Protein AF-A0A015K9T1-F1 (afdb_monomer_lite)

Structure (mmCIF, N/CA/C/O backbone):
data_AF-A0A015K9T1-F1
#
_entry.id   AF-A0A015K9T1-F1
#
loop_
_atom_site.group_PDB
_atom_site.id
_atom_site.type_symbol
_atom_site.label_atom_id
_atom_site.label_alt_id
_atom_site.label_comp_id
_atom_site.label_asym_id
_atom_site.label_entity_id
_atom_site.label_seq_id
_atom_site.pdbx_PDB_ins_code
_atom_site.Cartn_x
_atom_site.Cartn_y
_atom_site.Cartn_z
_atom_site.occupancy
_atom_site.B_iso_or_equiv
_atom_site.auth_seq_id
_atom_site.auth_comp_id
_atom_site.auth_asym_id
_atom_site.auth_atom_id
_atom_site.pdbx_PDB_model_num
ATOM 1 N N . MET A 1 1 ? -5.168 11.414 -2.453 1.00 27.48 1 MET A N 1
ATOM 2 C CA . MET A 1 1 ? -4.472 12.191 -3.496 1.00 27.48 1 MET A CA 1
ATOM 3 C C . MET A 1 1 ? -5.334 12.057 -4.734 1.00 27.48 1 MET A C 1
ATOM 5 O O . MET A 1 1 ? -5.503 10.940 -5.199 1.00 27.48 1 MET A O 1
ATOM 9 N N . PHE A 1 2 ? -6.009 13.129 -5.143 1.00 22.45 2 PHE A N 1
ATOM 10 C CA . PHE A 1 2 ? -6.848 13.122 -6.341 1.00 22.45 2 PHE A CA 1
ATOM 11 C C . PHE A 1 2 ? -5.928 13.359 -7.537 1.00 22.45 2 PHE A C 1
ATOM 13 O O . PHE A 1 2 ? -5.314 14.419 -7.627 1.00 22.45 2 PHE A O 1
ATOM 20 N N . LEU A 1 3 ? -5.771 12.364 -8.408 1.00 30.16 3 LEU A N 1
ATOM 21 C CA . LEU A 1 3 ? -5.138 12.560 -9.708 1.00 30.16 3 LEU A CA 1
ATOM 22 C C . LEU A 1 3 ? -6.231 12.992 -10.685 1.00 30.16 3 LEU A C 1
ATOM 24 O O . LEU A 1 3 ? -6.836 12.161 -11.350 1.00 30.16 3 LEU A O 1
ATOM 28 N N . ASN A 1 4 ? -6.486 14.298 -10.740 1.00 29.06 4 ASN A N 1
ATOM 29 C CA . ASN A 1 4 ? -7.145 14.906 -11.888 1.00 29.06 4 ASN A CA 1
ATOM 30 C C . ASN A 1 4 ? -6.052 15.251 -12.896 1.00 29.06 4 ASN A C 1
ATOM 32 O O . ASN A 1 4 ? -5.416 16.298 -12.813 1.00 29.06 4 ASN A O 1
ATOM 36 N N . ALA A 1 5 ? -5.813 14.336 -13.821 1.00 30.44 5 ALA A N 1
ATOM 37 C CA . ALA A 1 5 ? -5.240 14.658 -15.110 1.00 30.44 5 ALA A CA 1
ATOM 38 C C . ALA A 1 5 ? -6.014 13.809 -16.109 1.00 30.44 5 ALA A C 1
ATOM 40 O O . ALA A 1 5 ? -5.923 12.582 -16.070 1.00 30.44 5 ALA A O 1
ATOM 41 N N . GLU A 1 6 ? -6.807 14.457 -16.958 1.00 35.28 6 GLU A N 1
ATOM 42 C CA . GLU A 1 6 ? -7.360 13.850 -18.166 1.00 35.28 6 GLU A CA 1
ATOM 43 C C . GLU A 1 6 ? -6.192 13.501 -19.103 1.00 35.28 6 GLU A C 1
ATOM 45 O O . GLU A 1 6 ? -5.888 14.202 -20.063 1.00 35.28 6 GLU A O 1
ATOM 50 N N . ALA A 1 7 ? -5.464 12.438 -18.770 1.00 37.03 7 ALA A N 1
ATOM 51 C CA . ALA A 1 7 ? -4.547 11.779 -19.674 1.00 37.03 7 ALA A CA 1
ATOM 52 C C . ALA A 1 7 ? -5.381 10.755 -20.443 1.00 37.03 7 ALA A C 1
ATOM 54 O O . ALA A 1 7 ? -5.834 9.763 -19.872 1.00 37.03 7 ALA A O 1
ATOM 55 N N . GLY A 1 8 ? -5.610 11.009 -21.732 1.00 38.72 8 GLY A N 1
ATOM 56 C CA . GLY A 1 8 ? -6.092 9.973 -22.639 1.00 38.72 8 GLY A CA 1
ATOM 57 C C . GLY A 1 8 ? -5.081 8.827 -22.628 1.00 38.72 8 GLY A C 1
ATOM 58 O O . GLY A 1 8 ? -3.956 8.997 -23.099 1.00 38.72 8 GLY A O 1
ATOM 59 N N . LEU A 1 9 ? -5.464 7.714 -22.004 1.00 40.03 9 LEU A N 1
ATOM 60 C CA . LEU A 1 9 ? -4.675 6.492 -21.856 1.00 40.03 9 LEU A CA 1
ATOM 61 C C . LEU A 1 9 ? -4.761 5.710 -23.163 1.00 40.03 9 LEU A C 1
ATOM 63 O O . LEU A 1 9 ? -5.869 5.378 -23.582 1.00 40.03 9 LEU A O 1
ATOM 67 N N . VAL A 1 10 ? -3.626 5.450 -23.819 1.00 40.53 10 VAL A N 1
ATOM 68 C CA . VAL A 1 10 ? -3.647 4.815 -25.148 1.00 40.53 10 VAL A CA 1
ATOM 69 C C . VAL A 1 10 ? -3.150 3.372 -25.126 1.00 40.53 10 VAL A C 1
ATOM 71 O O . VAL A 1 10 ? -3.708 2.590 -25.875 1.00 40.53 10 VAL A O 1
ATOM 74 N N . ASN A 1 11 ? -2.233 2.953 -24.244 1.00 38.28 11 ASN A N 1
ATOM 75 C CA . ASN A 1 11 ? -1.815 1.543 -24.155 1.00 38.28 11 ASN A CA 1
ATOM 76 C C . ASN A 1 11 ? -1.281 1.174 -22.756 1.00 38.28 11 ASN A C 1
ATOM 78 O O . ASN A 1 11 ? -0.583 1.969 -22.124 1.00 38.28 11 ASN A O 1
ATOM 82 N N . PHE A 1 12 ? -1.586 -0.046 -22.289 1.00 46.44 12 PHE A N 1
ATOM 83 C CA . PHE A 1 12 ? -1.076 -0.625 -21.037 1.00 46.44 12 PHE A CA 1
ATOM 84 C C . PHE A 1 12 ? -0.305 -1.920 -21.318 1.00 46.44 12 PHE A C 1
ATOM 86 O O . PHE A 1 12 ? -0.865 -2.860 -21.878 1.00 46.44 12 PHE A O 1
ATOM 93 N N . GLY A 1 13 ? 0.948 -2.000 -20.865 1.00 53.22 13 GLY A N 1
ATOM 94 C CA . GLY A 1 13 ? 1.723 -3.242 -20.810 1.00 53.22 13 GLY A CA 1
ATOM 95 C C . GLY A 1 13 ? 2.018 -3.620 -19.357 1.00 53.22 13 GLY A C 1
ATOM 96 O O . GLY A 1 13 ? 2.702 -2.881 -18.648 1.00 53.22 13 GLY A O 1
ATOM 97 N N . SER A 1 14 ? 1.494 -4.756 -18.886 1.00 55.25 14 SER A N 1
ATOM 98 C CA . SER A 1 14 ? 1.833 -5.316 -17.565 1.00 55.25 14 SER A CA 1
ATOM 99 C C . SER A 1 14 ? 2.938 -6.352 -17.726 1.00 55.25 14 SER A C 1
ATOM 101 O O . SER A 1 14 ? 2.701 -7.380 -18.353 1.00 55.25 14 SER A O 1
ATOM 103 N N . LEU A 1 15 ? 4.129 -6.111 -17.165 1.00 55.47 15 LEU A N 1
ATOM 104 C CA . LEU A 1 15 ? 5.265 -7.018 -17.383 1.00 55.47 15 LEU A CA 1
ATOM 105 C C . LEU A 1 15 ? 5.411 -8.119 -16.332 1.00 55.47 15 LEU A C 1
ATOM 107 O O . LEU A 1 15 ? 5.878 -9.204 -16.663 1.00 55.47 15 LEU A O 1
ATOM 111 N N . ARG A 1 16 ? 4.979 -7.890 -15.085 1.00 59.44 16 ARG A N 1
ATOM 112 C CA . ARG A 1 16 ? 4.860 -8.937 -14.054 1.00 59.44 16 ARG A CA 1
ATOM 113 C C . ARG A 1 16 ? 3.751 -8.579 -13.079 1.00 59.44 16 ARG A C 1
ATOM 115 O O . ARG A 1 16 ? 3.835 -7.544 -12.430 1.00 59.44 16 ARG A O 1
ATOM 122 N N . LEU A 1 17 ? 2.738 -9.435 -12.980 1.00 56.81 17 LEU A N 1
ATOM 123 C CA . LEU A 1 17 ? 1.562 -9.244 -12.134 1.00 56.81 17 LEU A CA 1
ATOM 124 C C . LEU A 1 17 ? 1.457 -10.399 -11.138 1.00 56.81 17 LEU A C 1
ATOM 126 O O . LEU A 1 17 ? 1.353 -11.554 -11.546 1.00 56.81 17 LEU A O 1
ATOM 130 N N . MET A 1 18 ? 1.422 -10.092 -9.841 1.00 54.44 18 MET A N 1
ATOM 131 C CA . MET A 1 18 ? 1.028 -11.068 -8.823 1.00 54.44 18 MET A CA 1
ATOM 132 C C . MET A 1 18 ? -0.370 -10.778 -8.299 1.00 54.44 18 MET A C 1
ATOM 134 O O . MET A 1 18 ? -0.645 -9.698 -7.774 1.00 54.44 18 MET A O 1
ATOM 138 N N . ASN A 1 19 ? -1.222 -11.796 -8.394 1.00 56.03 19 ASN A N 1
ATOM 139 C CA . ASN A 1 19 ? -2.564 -11.788 -7.841 1.00 56.03 19 ASN A CA 1
ATOM 140 C C . ASN A 1 19 ? -2.539 -12.246 -6.375 1.00 56.03 19 ASN A C 1
ATOM 142 O O . ASN A 1 19 ? -2.168 -13.382 -6.076 1.00 56.03 19 ASN A O 1
ATOM 146 N N . THR A 1 20 ? -2.958 -11.375 -5.456 1.00 55.88 20 THR A N 1
ATOM 147 C CA . THR A 1 20 ? -3.032 -11.691 -4.021 1.00 55.88 20 THR A CA 1
ATOM 148 C C . THR A 1 20 ? -4.376 -12.274 -3.582 1.00 55.88 20 THR A C 1
ATOM 150 O O . THR A 1 20 ? -4.522 -12.568 -2.401 1.00 55.88 20 THR A O 1
ATOM 153 N N . LYS A 1 21 ? -5.332 -12.529 -4.494 1.00 54.44 21 LYS A N 1
ATOM 154 C CA . LYS A 1 21 ? -6.649 -13.126 -4.172 1.00 54.44 21 LYS A CA 1
ATOM 155 C C . LYS A 1 21 ? -6.585 -14.429 -3.364 1.00 54.44 21 LYS A C 1
ATOM 157 O O . LYS A 1 21 ? -7.543 -14.740 -2.669 1.00 54.44 21 LYS A O 1
ATOM 162 N N . ASN A 1 22 ? -5.464 -15.151 -3.415 1.00 47.69 22 ASN A N 1
ATOM 163 C CA . ASN A 1 22 ? -5.264 -16.413 -2.696 1.00 47.69 22 ASN A CA 1
ATOM 164 C C . ASN A 1 22 ? -4.477 -16.278 -1.379 1.00 47.69 22 ASN A C 1
ATOM 166 O O . ASN A 1 22 ? -4.157 -17.290 -0.762 1.00 47.69 22 ASN A O 1
ATOM 170 N N . LYS A 1 23 ? -4.144 -15.057 -0.936 1.00 56.72 23 LYS A N 1
ATOM 171 C CA . LYS A 1 23 ? -3.568 -14.808 0.392 1.00 56.72 23 LYS A CA 1
ATOM 172 C C . LYS A 1 23 ? -4.549 -13.969 1.200 1.00 56.72 23 LYS A C 1
ATOM 174 O O . LYS A 1 23 ? -4.863 -12.844 0.815 1.00 56.72 23 LYS A O 1
ATOM 179 N N . SER A 1 24 ? -5.017 -14.502 2.326 1.00 64.38 24 SER A N 1
ATOM 180 C CA . SER A 1 24 ? -5.662 -13.693 3.357 1.00 64.38 24 SER A CA 1
ATOM 181 C C . SER A 1 24 ? -4.672 -12.610 3.789 1.00 64.38 24 SER A C 1
ATOM 183 O O . SER A 1 24 ? -3.606 -12.902 4.327 1.00 64.38 24 SER A O 1
ATOM 185 N N . LEU A 1 25 ? -4.976 -11.350 3.476 1.00 74.44 25 LEU A N 1
ATOM 186 C CA . LEU A 1 25 ? -4.206 -10.226 3.994 1.00 74.44 25 LEU A CA 1
ATOM 187 C C . LEU A 1 25 ? -4.591 -10.048 5.456 1.00 74.44 25 LEU A C 1
ATOM 189 O O . LEU A 1 25 ? -5.724 -9.681 5.762 1.00 74.44 25 LEU A O 1
ATOM 193 N N . GLU A 1 26 ? -3.648 -10.318 6.347 1.00 81.75 26 GLU A N 1
ATOM 194 C CA . GLU A 1 26 ? -3.846 -10.136 7.778 1.00 81.75 26 GLU A CA 1
ATOM 195 C C . GLU A 1 26 ? -3.286 -8.777 8.213 1.00 81.75 26 GLU A C 1
ATOM 197 O O . GLU A 1 26 ? -2.152 -8.427 7.862 1.00 81.75 26 GLU A O 1
ATOM 202 N N . PRO A 1 27 ? -4.067 -7.966 8.946 1.00 86.31 27 PRO A N 1
ATOM 203 C CA . PRO A 1 27 ? -3.564 -6.721 9.499 1.00 86.31 27 PRO A CA 1
ATOM 204 C C . PRO A 1 27 ? -2.504 -6.992 10.570 1.00 86.31 27 PRO A C 1
ATOM 206 O O . PRO A 1 27 ? -2.603 -7.939 11.346 1.00 86.31 27 PRO A O 1
ATOM 209 N N . THR A 1 28 ? -1.505 -6.116 10.665 1.00 90.12 28 THR A N 1
ATOM 210 C CA . THR A 1 28 ? -0.501 -6.208 11.731 1.00 90.12 28 THR A CA 1
ATOM 211 C C . THR A 1 28 ? -1.100 -5.831 13.087 1.00 90.12 28 THR A C 1
ATOM 213 O O . THR A 1 28 ? -1.995 -4.986 13.173 1.00 90.12 28 THR A O 1
ATOM 216 N N . ASN A 1 29 ? -0.546 -6.384 14.171 1.00 90.88 29 ASN A N 1
ATOM 217 C CA . ASN A 1 29 ? -0.942 -6.020 15.537 1.00 90.88 29 ASN A CA 1
ATOM 218 C C . ASN A 1 29 ? -0.813 -4.510 15.797 1.00 90.88 29 ASN A C 1
ATOM 220 O O . ASN A 1 29 ? -1.687 -3.923 16.428 1.00 90.88 29 ASN A O 1
ATOM 224 N N . GLU A 1 30 ? 0.225 -3.857 15.255 1.00 94.56 30 GLU A N 1
ATOM 225 C CA . GLU A 1 30 ? 0.380 -2.397 15.348 1.00 94.56 30 GLU A CA 1
ATOM 226 C C . GLU A 1 30 ? -0.836 -1.671 14.757 1.00 94.56 30 GLU A C 1
ATOM 228 O O . GLU A 1 30 ? -1.401 -0.781 15.395 1.00 94.56 30 GLU A O 1
ATOM 233 N N . PHE A 1 31 ? -1.266 -2.061 13.553 1.00 92.88 31 PHE A N 1
ATOM 234 C CA . PHE A 1 31 ? -2.420 -1.446 12.906 1.00 92.88 31 PHE A CA 1
ATOM 235 C C . PHE A 1 31 ? -3.702 -1.665 13.718 1.00 92.88 31 PHE A C 1
ATOM 237 O O . PHE A 1 31 ? -4.441 -0.708 13.956 1.00 92.88 31 PHE A O 1
ATOM 244 N N . ILE A 1 32 ? -3.939 -2.895 14.186 1.00 93.06 32 ILE A N 1
ATOM 245 C CA . ILE A 1 32 ? -5.110 -3.246 15.004 1.00 93.06 32 ILE A CA 1
ATOM 246 C C . ILE A 1 32 ? -5.175 -2.368 16.261 1.00 93.06 32 ILE A C 1
ATOM 248 O O . ILE A 1 32 ? -6.212 -1.762 16.537 1.00 93.06 32 ILE A O 1
ATOM 252 N N . GLU A 1 33 ? -4.071 -2.251 17.000 1.00 94.44 33 GLU A N 1
ATOM 253 C CA . GLU A 1 33 ? -4.016 -1.484 18.248 1.00 94.44 33 GLU A CA 1
ATOM 254 C C . GLU A 1 33 ? -4.232 0.015 18.029 1.00 94.44 33 GLU A C 1
ATOM 256 O O . GLU A 1 33 ? -4.951 0.671 18.788 1.00 94.44 33 GLU A O 1
ATOM 261 N N . VAL A 1 34 ? -3.666 0.576 16.958 1.00 94.75 34 VAL A N 1
ATOM 262 C CA . VAL A 1 34 ? -3.886 1.986 16.614 1.00 94.75 34 VAL A CA 1
ATOM 263 C C . VAL A 1 34 ? -5.357 2.239 16.252 1.00 94.75 34 VAL A C 1
ATOM 265 O O . VAL A 1 34 ? -5.914 3.268 16.650 1.00 94.75 34 VAL A O 1
ATOM 268 N N . VAL A 1 35 ? -6.017 1.307 15.555 1.00 92.94 35 VAL A N 1
ATOM 269 C CA . VAL A 1 35 ? -7.451 1.417 15.244 1.00 92.94 35 VAL A CA 1
ATOM 270 C C . VAL A 1 35 ? -8.317 1.305 16.500 1.00 92.94 35 VAL A C 1
ATOM 272 O O . VAL A 1 35 ? -9.212 2.136 16.672 1.00 92.94 35 VAL A O 1
ATOM 275 N N . LYS A 1 36 ? -8.044 0.347 17.396 1.00 94.31 36 LYS A N 1
ATOM 276 C CA . LYS A 1 36 ? -8.761 0.206 18.678 1.00 94.31 36 LYS A CA 1
ATOM 277 C C . LYS A 1 36 ? -8.719 1.501 19.484 1.00 94.31 36 LYS A C 1
ATOM 279 O O . LYS A 1 36 ? -9.768 2.067 19.785 1.00 94.31 36 LYS A O 1
ATOM 284 N N . LYS A 1 37 ? -7.518 2.051 19.698 1.00 94.94 37 LYS A N 1
ATOM 285 C CA . LYS A 1 37 ? -7.320 3.319 20.422 1.00 94.94 37 LYS A CA 1
ATOM 286 C C . LYS A 1 37 ? -8.082 4.488 19.790 1.00 94.94 37 LYS A C 1
ATOM 288 O O . LYS A 1 37 ? -8.578 5.363 20.498 1.00 94.94 37 LYS A O 1
ATOM 293 N N . ALA A 1 38 ? -8.174 4.531 18.459 1.00 93.12 38 ALA A N 1
ATOM 294 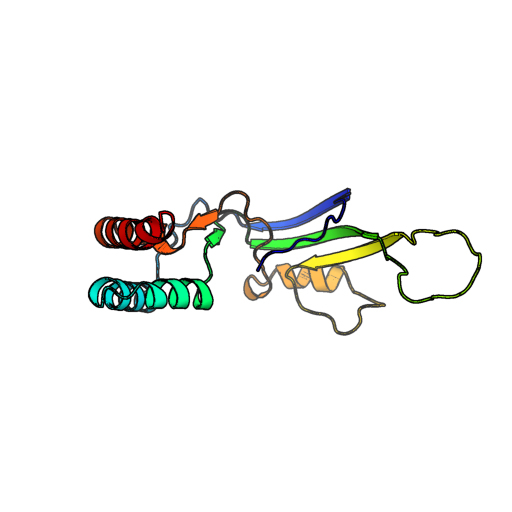C CA . ALA A 1 38 ? -8.936 5.563 17.756 1.00 93.12 38 ALA A CA 1
ATOM 295 C C . ALA A 1 38 ? -10.457 5.398 17.923 1.00 93.12 38 ALA A C 1
ATOM 297 O O . ALA A 1 38 ? -11.173 6.389 18.066 1.00 93.12 38 ALA A O 1
ATOM 298 N N . ILE A 1 39 ? -10.957 4.159 17.917 1.00 90.81 39 ILE A N 1
ATOM 299 C CA . ILE A 1 39 ? -12.375 3.843 18.134 1.00 90.81 39 ILE A CA 1
ATOM 300 C C . ILE A 1 39 ? -12.803 4.183 19.564 1.00 90.81 39 ILE A C 1
ATOM 302 O O . ILE A 1 39 ? -13.856 4.804 19.743 1.00 90.81 39 ILE A O 1
ATOM 306 N N . GLU A 1 40 ? -11.995 3.779 20.547 1.00 92.25 40 GLU A N 1
ATOM 307 C CA . GLU A 1 40 ? -12.222 3.983 21.982 1.00 92.25 40 GLU A CA 1
ATOM 308 C C . GLU A 1 40 ? -12.227 5.459 22.353 1.00 92.25 40 GLU A C 1
ATOM 310 O O . GLU A 1 40 ? -13.074 5.899 23.124 1.00 92.25 40 GLU A O 1
ATOM 315 N N . SER A 1 41 ? -11.339 6.257 21.755 1.00 91.25 41 SER A N 1
ATOM 316 C CA . SER A 1 41 ? -11.291 7.685 22.062 1.00 91.25 41 SER A CA 1
ATOM 317 C C . SER A 1 41 ? -12.430 8.495 21.445 1.00 91.25 41 SER A C 1
ATOM 319 O O . SER A 1 41 ? -12.441 9.709 21.615 1.00 91.25 41 SER A O 1
ATOM 321 N N . GLN A 1 42 ? -13.314 7.864 20.661 1.00 84.81 42 GLN A N 1
ATOM 322 C CA . GLN A 1 42 ? -14.453 8.493 19.976 1.00 84.81 42 GLN A CA 1
ATOM 323 C C . GLN A 1 42 ? -14.084 9.698 19.082 1.00 84.81 42 GLN A C 1
ATOM 325 O O . GLN A 1 42 ? -14.952 10.458 18.653 1.00 84.81 42 GLN A O 1
ATOM 330 N N . ASP A 1 43 ? -12.802 9.837 18.739 1.00 86.06 43 ASP A N 1
ATOM 331 C CA . ASP A 1 43 ? -12.258 10.959 17.979 1.00 86.0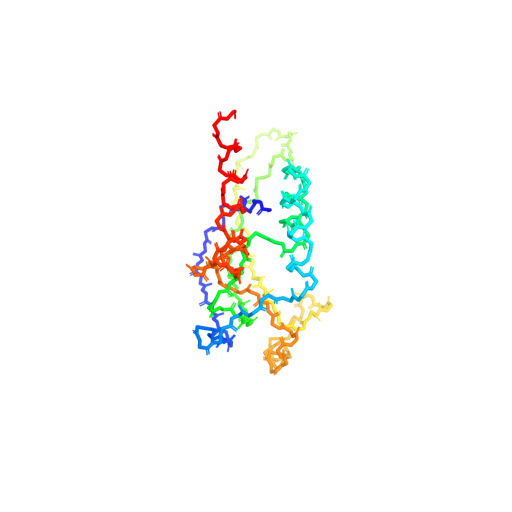6 43 ASP A CA 1
ATOM 332 C C . ASP A 1 43 ? -12.082 10.544 16.517 1.00 86.06 43 ASP A C 1
ATOM 334 O O . ASP A 1 43 ? -11.209 9.748 16.154 1.00 86.06 43 ASP A O 1
ATOM 338 N N . ARG A 1 44 ? -12.928 11.105 15.653 1.00 81.50 44 ARG A N 1
ATOM 339 C CA . ARG A 1 44 ? -12.956 10.784 14.222 1.00 81.50 44 ARG A CA 1
ATOM 340 C C . ARG A 1 44 ? -11.688 11.239 13.501 1.00 81.50 44 ARG A C 1
ATOM 342 O O . ARG A 1 44 ? -11.287 10.597 12.527 1.00 81.50 44 ARG A O 1
ATOM 349 N N . GLU A 1 45 ? -11.018 12.285 13.985 1.00 88.69 45 GLU A N 1
ATOM 350 C CA . GLU A 1 45 ? -9.777 12.764 13.377 1.00 88.69 45 GLU A CA 1
ATOM 351 C C . GLU A 1 45 ? -8.649 11.742 13.524 1.00 88.69 45 GLU A C 1
ATOM 353 O O . GLU A 1 45 ? -7.777 11.661 12.656 1.00 88.69 45 GLU A O 1
ATOM 358 N N . LYS A 1 46 ? -8.685 10.878 14.546 1.00 91.62 46 LYS A N 1
ATOM 359 C CA . LYS A 1 46 ? -7.717 9.779 14.665 1.00 91.62 46 LYS A CA 1
ATOM 360 C C . LYS A 1 46 ? -7.888 8.739 13.564 1.00 91.62 46 LYS A C 1
ATOM 362 O O . LYS A 1 46 ? -6.890 8.328 12.979 1.00 91.62 46 LYS A O 1
ATOM 367 N N . LEU A 1 47 ? -9.121 8.379 13.197 1.00 88.44 47 LEU A N 1
ATOM 368 C CA . LEU A 1 47 ? -9.368 7.491 12.051 1.00 88.44 47 LEU A CA 1
ATOM 369 C C . LEU A 1 47 ? -8.899 8.129 10.735 1.00 88.44 47 LEU A C 1
ATOM 371 O O . LEU A 1 47 ? -8.316 7.449 9.889 1.00 88.44 47 LEU A O 1
ATOM 375 N N . ARG A 1 48 ? -9.073 9.447 10.578 1.00 87.56 48 ARG A N 1
ATOM 376 C CA . ARG A 1 48 ? -8.577 10.180 9.403 1.00 87.56 48 ARG A CA 1
ATOM 377 C C . ARG A 1 48 ? -7.048 10.221 9.350 1.00 87.56 48 ARG A C 1
ATOM 379 O O . ARG A 1 48 ? -6.470 10.025 8.281 1.00 87.56 48 ARG A O 1
ATOM 386 N N . LYS A 1 49 ? -6.382 10.391 10.498 1.00 92.25 49 LYS A N 1
ATOM 387 C CA . LYS A 1 49 ? -4.918 10.280 10.631 1.00 92.25 49 LYS A CA 1
ATOM 388 C C . LYS A 1 49 ? -4.417 8.874 10.291 1.00 92.25 49 LYS A C 1
ATOM 390 O O . LYS A 1 49 ? -3.396 8.760 9.618 1.00 92.25 49 LYS A O 1
ATOM 395 N N . ILE A 1 50 ? -5.147 7.824 10.677 1.00 89.06 50 ILE A N 1
ATOM 396 C CA . ILE A 1 50 ? -4.833 6.436 10.297 1.00 89.06 50 ILE A CA 1
ATOM 397 C C . ILE A 1 50 ? -4.896 6.274 8.778 1.00 89.06 50 ILE A C 1
ATOM 399 O O . ILE A 1 50 ? -3.916 5.838 8.186 1.00 89.06 50 ILE A O 1
ATOM 403 N N . ILE A 1 51 ? -5.984 6.705 8.131 1.00 86.62 51 ILE A N 1
ATOM 404 C CA . ILE A 1 51 ? -6.101 6.658 6.662 1.00 86.62 51 ILE A CA 1
ATOM 405 C C . ILE A 1 51 ? -4.974 7.457 5.991 1.00 86.62 51 ILE A C 1
ATOM 407 O O . ILE A 1 51 ? -4.410 7.017 4.994 1.00 86.62 51 ILE A O 1
ATOM 411 N N . LYS A 1 52 ? -4.602 8.619 6.540 1.00 86.69 52 LYS A N 1
ATOM 412 C CA . LYS A 1 52 ? -3.497 9.429 6.006 1.00 86.69 52 LYS A CA 1
ATOM 413 C C . LYS A 1 52 ? -2.141 8.721 6.123 1.00 86.69 52 LYS A C 1
ATOM 415 O O . LYS A 1 52 ? -1.308 8.895 5.241 1.00 86.69 52 LYS A O 1
ATOM 420 N N . ARG A 1 53 ? -1.920 7.948 7.192 1.00 88.69 53 ARG A N 1
ATOM 421 C CA . ARG A 1 53 ? -0.666 7.221 7.448 1.00 88.69 53 ARG A CA 1
ATOM 422 C C . ARG A 1 53 ? -0.570 5.908 6.668 1.00 88.69 53 ARG A C 1
ATOM 424 O O . ARG A 1 53 ? 0.471 5.641 6.084 1.00 88.69 53 ARG A O 1
ATOM 431 N N . TYR A 1 54 ? -1.626 5.098 6.679 1.00 85.81 54 TYR A N 1
ATOM 432 C CA . TYR A 1 54 ? -1.628 3.740 6.116 1.00 85.81 54 TYR A CA 1
ATOM 433 C C . TYR A 1 54 ? -2.210 3.665 4.697 1.00 85.81 54 TYR A C 1
ATOM 435 O O . TYR A 1 54 ? -2.067 2.646 4.029 1.00 85.81 54 TYR A O 1
ATOM 443 N N . GLY A 1 55 ? -2.856 4.731 4.224 1.00 85.69 55 GLY A N 1
ATOM 444 C CA . GLY A 1 55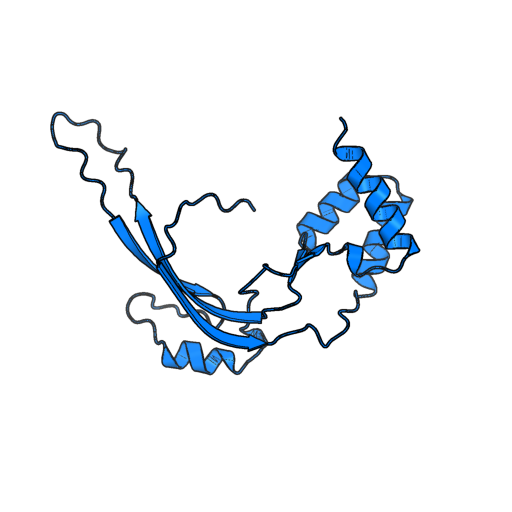 ? -3.651 4.718 3.000 1.00 85.69 55 GLY A CA 1
ATOM 445 C C . GLY A 1 55 ? -5.114 4.353 3.264 1.00 85.69 55 GLY A C 1
ATOM 446 O O . GLY A 1 55 ? -5.493 3.912 4.347 1.00 85.69 55 GLY A O 1
ATOM 447 N N . GLN A 1 56 ? -5.969 4.583 2.267 1.00 84.38 56 GLN A N 1
ATOM 448 C CA . GLN A 1 56 ? -7.409 4.308 2.369 1.00 84.38 56 GLN A CA 1
ATOM 449 C C . GLN A 1 56 ? -7.774 2.889 1.921 1.00 84.38 56 GLN A C 1
ATOM 451 O O . GLN A 1 56 ? -8.686 2.268 2.472 1.00 84.38 56 GLN A O 1
ATOM 456 N N . PHE A 1 57 ? -7.058 2.381 0.924 1.00 83.06 57 PHE A N 1
ATOM 457 C CA . PHE A 1 57 ? -7.385 1.148 0.233 1.00 83.06 57 PHE A CA 1
ATOM 458 C C . PHE A 1 57 ? -6.166 0.245 0.146 1.00 83.06 57 PHE A C 1
ATOM 460 O O . PHE A 1 57 ? -5.046 0.727 -0.027 1.00 83.06 57 PHE A O 1
ATOM 467 N N . VAL A 1 58 ? -6.414 -1.059 0.229 1.00 77.56 58 VAL A N 1
ATOM 468 C CA . VAL A 1 58 ? -5.417 -2.088 -0.044 1.00 77.56 58 VAL A CA 1
ATOM 469 C C . VAL A 1 58 ? -5.776 -2.759 -1.366 1.00 77.56 58 VAL A C 1
ATOM 471 O O . VAL A 1 58 ? -6.891 -3.277 -1.490 1.00 77.56 58 VAL A O 1
ATOM 474 N N . PRO A 1 59 ? -4.881 -2.732 -2.365 1.00 73.06 59 PRO A N 1
ATOM 475 C CA . PRO A 1 59 ? -5.079 -3.472 -3.604 1.00 73.06 59 PRO A CA 1
ATOM 476 C C . PRO A 1 59 ? -5.030 -4.975 -3.317 1.00 73.06 59 PRO A C 1
ATOM 478 O O . PRO A 1 59 ? -4.125 -5.447 -2.630 1.00 73.06 59 PRO A O 1
ATOM 481 N N . THR A 1 60 ? -5.989 -5.736 -3.842 1.00 68.56 60 THR A N 1
ATOM 482 C CA . THR A 1 60 ? -6.056 -7.196 -3.634 1.00 68.56 60 THR A CA 1
ATOM 483 C C . THR A 1 60 ? -5.620 -8.000 -4.855 1.00 68.56 60 THR A C 1
ATOM 485 O O . THR A 1 60 ? -5.578 -9.233 -4.796 1.00 68.56 60 THR A O 1
ATOM 488 N N . LYS A 1 61 ? -5.268 -7.325 -5.954 1.00 67.25 61 LYS A N 1
ATOM 489 C CA . LYS A 1 61 ? -5.074 -7.969 -7.256 1.00 67.25 61 LYS A CA 1
ATOM 490 C C . LYS A 1 61 ? -3.739 -7.742 -7.946 1.00 67.25 61 LYS A C 1
ATOM 492 O O . LYS A 1 61 ? -3.371 -8.598 -8.742 1.00 67.25 61 LYS A O 1
ATOM 497 N N . ALA A 1 62 ? -3.048 -6.627 -7.711 1.00 70.94 62 ALA A N 1
ATOM 498 C CA . ALA A 1 62 ? -1.996 -6.236 -8.642 1.00 70.94 62 ALA A CA 1
ATOM 499 C C . ALA A 1 62 ? -0.822 -5.498 -8.005 1.00 70.94 62 ALA A C 1
ATOM 501 O O . ALA A 1 62 ? -0.816 -4.270 -7.876 1.00 70.94 62 ALA A O 1
ATOM 502 N N . LEU A 1 63 ? 0.208 -6.272 -7.670 1.00 80.50 63 LEU A N 1
ATOM 503 C CA . LEU A 1 63 ? 1.549 -5.763 -7.405 1.00 80.50 63 LEU A CA 1
ATOM 504 C C . LEU A 1 63 ? 2.468 -6.155 -8.561 1.00 80.50 63 LEU A C 1
ATOM 506 O O . LEU A 1 63 ? 2.394 -7.287 -9.045 1.00 80.50 63 LEU A O 1
ATOM 510 N N . GLY A 1 64 ? 3.321 -5.230 -8.994 1.00 84.81 64 GLY A N 1
ATOM 511 C CA . GLY A 1 64 ? 4.195 -5.476 -10.128 1.00 84.81 64 GLY A CA 1
ATOM 512 C C . GLY A 1 64 ? 4.923 -4.252 -10.657 1.00 84.81 64 GLY A C 1
ATOM 513 O O . GLY A 1 64 ? 5.140 -3.272 -9.935 1.00 84.81 64 GLY A O 1
ATOM 514 N N . GLY A 1 65 ? 5.284 -4.348 -11.935 1.00 84.38 65 GLY A N 1
ATOM 515 C CA . GLY A 1 65 ? 5.766 -3.243 -12.753 1.00 84.38 65 GLY A CA 1
ATOM 516 C C . GLY A 1 65 ? 4.815 -2.972 -13.915 1.00 84.38 65 GLY A C 1
ATOM 517 O O . GLY A 1 65 ? 4.301 -3.914 -14.524 1.00 84.38 65 GLY A O 1
ATOM 518 N N . MET A 1 66 ? 4.580 -1.696 -14.212 1.00 85.38 66 MET A N 1
ATOM 519 C CA . MET A 1 66 ? 3.693 -1.262 -15.291 1.00 85.38 66 MET A CA 1
ATOM 520 C C . MET A 1 66 ? 4.311 -0.111 -16.071 1.00 85.38 66 MET A C 1
ATOM 522 O O . MET A 1 66 ? 4.856 0.821 -15.478 1.00 85.38 66 MET A O 1
ATOM 526 N N . VAL A 1 67 ? 4.153 -0.168 -17.390 1.00 83.75 67 VAL A N 1
ATOM 527 C CA . VAL A 1 67 ? 4.459 0.933 -18.301 1.00 83.75 67 VAL A CA 1
ATOM 528 C C . VAL A 1 67 ? 3.142 1.469 -18.839 1.00 83.75 67 VAL A C 1
ATOM 530 O O . VAL A 1 67 ? 2.273 0.696 -19.252 1.00 83.75 67 VAL A O 1
ATOM 533 N N . TYR A 1 68 ? 2.974 2.785 -18.794 1.00 80.81 68 TYR A N 1
ATOM 534 C CA . TYR A 1 68 ? 1.845 3.451 -19.430 1.00 80.81 68 TYR A CA 1
ATOM 535 C C . TYR A 1 68 ? 2.314 4.628 -20.258 1.00 80.81 68 TYR A C 1
ATOM 537 O O . TYR A 1 68 ? 3.176 5.412 -19.853 1.00 80.81 68 TYR A O 1
ATOM 545 N N . GLU A 1 69 ? 1.677 4.750 -21.409 1.00 79.81 69 GLU A N 1
ATOM 546 C CA . GLU A 1 69 ? 1.889 5.824 -22.358 1.00 79.81 69 GLU A CA 1
ATOM 547 C C . GLU A 1 69 ? 0.671 6.739 -22.339 1.00 79.81 69 GLU A C 1
ATOM 549 O O . GLU A 1 69 ? -0.483 6.292 -22.356 1.00 79.81 69 GLU A O 1
ATOM 554 N N . GLY A 1 70 ? 0.926 8.038 -22.264 1.00 78.06 70 GLY A N 1
ATOM 555 C CA . GLY A 1 70 ? -0.117 9.042 -22.186 1.00 78.06 70 GLY A CA 1
ATOM 556 C C . GLY A 1 70 ? 0.216 10.275 -23.001 1.00 78.06 70 GLY A C 1
ATOM 557 O O . GLY A 1 70 ? 1.368 10.558 -23.328 1.00 78.06 70 GLY A O 1
ATOM 558 N N . ASN A 1 71 ? -0.829 11.038 -23.292 1.00 77.38 71 ASN A N 1
ATOM 559 C CA . ASN A 1 71 ? -0.715 12.358 -23.888 1.00 77.38 71 ASN A CA 1
ATOM 560 C C . ASN A 1 71 ? -1.074 13.406 -22.836 1.00 77.38 71 ASN A C 1
ATOM 562 O O . ASN A 1 71 ? -2.113 13.291 -22.184 1.00 77.38 71 ASN A O 1
ATOM 566 N N . SER A 1 72 ? -0.242 14.434 -22.679 1.00 69.62 72 SER A N 1
ATOM 567 C CA . SER A 1 72 ? -0.596 15.635 -21.924 1.00 69.62 72 SER A CA 1
ATOM 568 C C . SER A 1 72 ? -0.771 16.822 -22.868 1.00 69.62 72 SER A C 1
ATOM 570 O O . SER A 1 72 ? 0.034 17.053 -23.774 1.00 69.62 72 SER A O 1
ATOM 572 N N . ASN A 1 73 ? -1.851 17.575 -22.662 1.00 66.50 73 ASN A N 1
ATOM 573 C CA . ASN A 1 73 ? -2.051 18.858 -23.325 1.00 66.50 73 ASN A CA 1
ATOM 574 C C . ASN A 1 73 ? -1.280 19.919 -22.537 1.00 66.50 73 ASN A C 1
ATOM 576 O O . ASN A 1 73 ? -1.493 20.074 -21.334 1.00 66.50 73 ASN A O 1
ATOM 580 N N . ILE A 1 74 ? -0.378 20.638 -23.202 1.00 61.59 74 ILE A N 1
ATOM 581 C CA . ILE A 1 74 ? 0.260 21.812 -22.609 1.00 61.59 74 ILE A CA 1
ATOM 582 C C . ILE A 1 74 ? -0.608 23.020 -22.953 1.00 61.59 74 ILE A C 1
ATOM 584 O O . ILE A 1 74 ? -0.588 23.502 -24.088 1.00 61.59 74 ILE A O 1
ATOM 588 N N . ASP A 1 75 ? -1.355 23.525 -21.972 1.00 54.19 75 ASP A N 1
ATOM 589 C CA . ASP A 1 75 ? -1.948 24.855 -22.070 1.00 54.19 75 ASP A CA 1
ATOM 590 C C . ASP A 1 75 ? -0.828 25.892 -21.939 1.00 54.19 75 ASP A C 1
ATOM 592 O O . ASP A 1 75 ? -0.364 26.222 -20.848 1.00 54.19 75 ASP A O 1
ATOM 596 N N . ASN A 1 76 ? -0.372 26.425 -23.073 1.00 52.81 76 ASN A N 1
ATOM 597 C CA . ASN A 1 76 ? 0.525 27.578 -23.111 1.00 52.81 76 ASN A CA 1
ATOM 598 C C . ASN A 1 76 ? -0.243 28.852 -22.703 1.00 52.81 76 ASN A C 1
ATOM 600 O O . ASN A 1 76 ? -0.478 29.738 -23.522 1.00 52.81 76 ASN A O 1
ATOM 604 N N . SER A 1 77 ? -0.652 28.974 -21.435 1.00 50.00 77 SER A N 1
ATOM 605 C CA . SER A 1 77 ? -1.247 30.214 -20.910 1.00 50.00 77 SER A CA 1
ATOM 606 C C . SER A 1 77 ? -0.198 31.267 -20.521 1.00 50.00 77 SER A C 1
ATOM 608 O O . SER A 1 77 ? -0.552 32.369 -20.103 1.00 50.00 77 SER A O 1
ATOM 610 N N . ILE A 1 78 ? 1.097 30.976 -20.687 1.00 51.06 78 ILE A N 1
ATOM 611 C CA . ILE A 1 78 ? 2.194 31.914 -20.422 1.00 51.06 78 ILE A CA 1
ATOM 612 C C . ILE A 1 78 ? 2.706 32.472 -21.750 1.00 51.06 78 ILE A C 1
ATOM 614 O O . ILE A 1 78 ? 3.735 32.045 -22.260 1.00 51.06 78 ILE A O 1
ATOM 618 N N . ARG A 1 79 ? 1.950 33.410 -22.326 1.00 43.66 79 ARG A N 1
ATOM 619 C CA . ARG A 1 79 ? 2.426 34.512 -23.184 1.00 43.66 79 ARG A CA 1
ATOM 620 C C . ARG A 1 79 ? 1.210 35.374 -23.525 1.00 43.66 79 ARG A C 1
ATOM 622 O O . ARG A 1 79 ? 0.500 35.123 -24.492 1.00 43.66 79 ARG A O 1
ATOM 629 N N . LYS A 1 80 ? 0.976 36.425 -22.732 1.00 49.03 80 LYS A N 1
ATOM 630 C CA . LYS A 1 80 ? 0.291 37.619 -23.246 1.00 49.03 80 LYS A CA 1
ATOM 631 C C . LYS A 1 80 ? 1.225 38.232 -24.291 1.00 49.03 80 LYS A C 1
ATOM 633 O O . LYS A 1 80 ? 2.058 39.061 -23.955 1.00 49.03 80 LYS A O 1
ATOM 638 N N . SER A 1 81 ? 1.142 37.777 -25.533 1.00 48.03 81 SER A N 1
ATOM 639 C CA . SER A 1 81 ? 1.605 38.572 -26.662 1.00 48.03 81 SER A CA 1
ATOM 640 C C . SER A 1 81 ? 0.751 38.275 -27.883 1.00 48.03 81 SER A C 1
ATOM 642 O O . SER A 1 81 ? 0.395 37.135 -28.171 1.00 48.03 81 SER A O 1
ATOM 644 N N . THR A 1 82 ? 0.373 39.373 -28.507 1.00 48.50 82 THR A N 1
ATOM 645 C CA . THR A 1 82 ? -0.576 39.609 -29.583 1.00 48.50 82 THR A CA 1
ATOM 646 C C . THR A 1 82 ? -0.424 38.626 -30.754 1.00 48.50 82 THR A C 1
ATOM 648 O O . THR A 1 82 ? 0.673 38.417 -31.262 1.00 48.50 82 THR A O 1
ATOM 651 N N . THR A 1 83 ? -1.556 38.064 -31.200 1.00 50.59 83 THR A N 1
ATOM 652 C CA . THR A 1 83 ? -1.755 37.375 -32.498 1.00 50.59 83 THR A CA 1
ATOM 653 C C . THR A 1 83 ? -0.769 36.257 -32.864 1.00 50.59 83 THR A C 1
ATOM 655 O O . THR A 1 83 ? 0.031 36.430 -33.771 1.00 50.59 83 THR A O 1
ATOM 658 N N . VAL A 1 84 ? -0.906 35.064 -32.266 1.00 43.31 84 VAL A N 1
ATOM 659 C CA . VAL A 1 84 ? -0.555 33.783 -32.921 1.00 43.31 84 VAL A CA 1
ATOM 660 C C . VAL A 1 84 ? -1.481 32.678 -32.395 1.00 43.31 84 VAL A C 1
ATOM 662 O O . VAL A 1 84 ? -1.755 32.601 -31.198 1.00 43.31 84 VAL A O 1
ATOM 665 N N . SER A 1 85 ? -2.000 31.853 -33.303 1.00 46.62 85 SER A N 1
ATOM 666 C CA . SER A 1 85 ? -2.920 30.735 -33.078 1.00 46.62 85 SER A CA 1
ATOM 667 C C . SER A 1 85 ? -2.557 29.868 -31.864 1.00 46.62 85 SER A C 1
ATOM 669 O O . SER A 1 85 ? -1.409 29.456 -31.706 1.00 46.62 85 SER A O 1
ATOM 671 N N . LYS A 1 86 ? -3.554 29.539 -31.028 1.00 48.97 86 LYS A N 1
ATOM 672 C CA . LYS A 1 86 ? -3.432 28.559 -29.936 1.00 48.97 86 LYS A CA 1
ATOM 673 C C . LYS A 1 86 ? -3.167 27.167 -30.521 1.00 48.97 86 LYS A C 1
ATOM 675 O O . LYS A 1 86 ? -4.100 26.405 -30.753 1.00 48.97 86 LYS A O 1
ATOM 680 N N . VAL A 1 87 ? -1.910 26.829 -30.786 1.00 53.56 87 VAL A N 1
ATOM 681 C CA . VAL A 1 87 ? -1.526 25.451 -31.109 1.00 53.56 87 VAL A CA 1
ATOM 682 C C . VAL A 1 87 ? -1.336 24.720 -29.785 1.00 53.56 87 VAL A C 1
ATOM 684 O O . VAL A 1 87 ? -0.351 24.939 -29.083 1.00 53.56 87 VAL A O 1
ATOM 687 N N . ALA A 1 88 ? -2.310 23.888 -29.415 1.00 57.25 88 ALA A N 1
ATOM 688 C CA . ALA A 1 88 ? -2.169 22.976 -28.287 1.00 57.25 88 ALA A CA 1
ATOM 689 C C . ALA A 1 88 ? -1.059 21.968 -28.618 1.00 57.25 88 ALA A C 1
ATOM 691 O O . ALA A 1 88 ? -1.225 21.108 -29.486 1.00 57.25 88 ALA A O 1
ATOM 692 N N . ALA A 1 89 ? 0.092 22.091 -27.959 1.00 60.00 89 ALA A N 1
ATOM 693 C CA . ALA A 1 89 ? 1.156 21.109 -28.083 1.00 60.00 89 ALA A CA 1
ATOM 694 C C . ALA A 1 89 ? 0.757 19.857 -27.288 1.00 60.00 89 ALA A C 1
ATOM 696 O O . ALA A 1 89 ? 0.544 19.922 -26.074 1.00 60.00 89 ALA A O 1
ATOM 697 N N . ARG A 1 90 ? 0.643 18.717 -27.978 1.00 62.78 90 ARG A N 1
ATOM 698 C CA . ARG A 1 90 ? 0.463 17.403 -27.351 1.00 62.78 90 ARG A CA 1
ATOM 699 C C . ARG A 1 90 ? 1.836 16.829 -27.043 1.00 62.78 90 ARG A C 1
ATOM 701 O O . ARG A 1 90 ? 2.619 16.601 -27.962 1.00 62.78 90 ARG A O 1
ATOM 708 N N . ARG A 1 91 ? 2.132 16.594 -25.766 1.00 71.56 91 ARG A N 1
ATOM 709 C CA . ARG A 1 91 ? 3.353 15.899 -25.355 1.00 71.56 91 ARG A CA 1
ATOM 710 C C . ARG A 1 91 ? 3.011 14.449 -25.039 1.00 71.56 91 ARG A C 1
ATOM 712 O O . ARG A 1 91 ? 2.247 14.180 -24.115 1.00 71.56 91 ARG A O 1
ATOM 719 N N . GLN A 1 92 ? 3.578 13.531 -25.812 1.00 78.81 92 GLN A N 1
ATOM 720 C CA . GLN A 1 92 ? 3.599 12.114 -25.461 1.00 78.81 92 GLN A CA 1
ATOM 721 C C . GLN A 1 92 ? 4.564 11.902 -24.295 1.00 78.81 92 GLN A C 1
ATOM 723 O O . GLN A 1 92 ? 5.622 12.535 -24.227 1.00 78.81 92 GLN A O 1
ATOM 728 N N . PHE A 1 93 ? 4.186 11.042 -23.359 1.00 77.50 93 PHE A N 1
ATOM 729 C CA . PHE A 1 93 ? 5.060 10.608 -22.283 1.00 77.50 93 PHE A CA 1
ATOM 730 C C . PHE A 1 93 ? 4.870 9.120 -22.014 1.00 77.50 93 PHE A C 1
ATOM 732 O O . PHE A 1 93 ? 3.750 8.611 -22.047 1.00 77.50 93 PHE A O 1
ATOM 739 N N . THR A 1 94 ? 5.968 8.471 -21.650 1.00 80.06 94 THR A N 1
ATOM 740 C CA . THR A 1 94 ? 5.988 7.116 -21.101 1.00 80.06 94 THR A CA 1
ATOM 741 C C . THR A 1 94 ? 6.306 7.219 -19.619 1.00 80.06 94 THR A C 1
ATOM 743 O O . THR A 1 94 ? 7.146 8.025 -19.206 1.00 80.06 94 THR A O 1
ATOM 746 N N . ARG A 1 95 ? 5.604 6.456 -18.783 1.00 82.31 95 ARG A N 1
ATOM 747 C CA . ARG A 1 95 ? 5.879 6.400 -17.349 1.00 82.31 95 ARG A CA 1
ATOM 748 C C . ARG A 1 95 ? 5.936 4.961 -16.868 1.00 82.31 95 ARG A C 1
ATOM 750 O O . ARG A 1 95 ? 5.043 4.161 -17.127 1.00 82.31 95 ARG A O 1
ATOM 7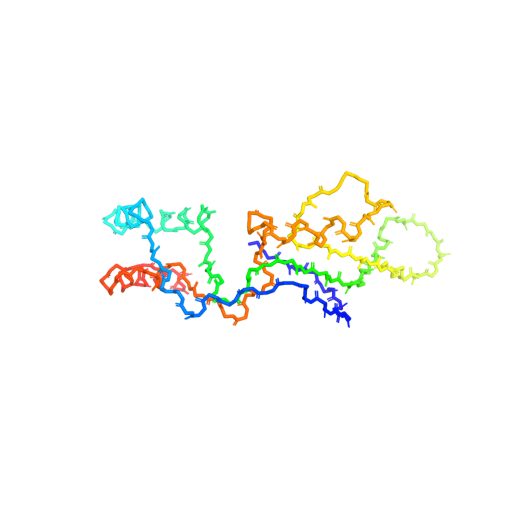57 N N . TYR A 1 96 ? 6.985 4.693 -16.103 1.00 84.50 96 TYR A N 1
ATOM 758 C CA . TYR A 1 96 ? 7.269 3.411 -15.485 1.00 84.50 96 TYR A CA 1
ATOM 759 C C . TYR A 1 96 ? 6.857 3.464 -14.011 1.00 84.50 96 TYR A C 1
ATOM 761 O O . TYR A 1 96 ? 7.167 4.415 -13.289 1.00 84.50 96 TYR A O 1
ATOM 769 N N . LEU A 1 97 ? 6.118 2.457 -13.558 1.00 86.62 97 LEU A N 1
ATOM 770 C CA . LEU A 1 97 ? 5.715 2.260 -12.167 1.00 86.62 97 LEU A CA 1
ATOM 771 C C . LEU A 1 97 ? 6.271 0.941 -11.660 1.00 86.62 97 LEU A C 1
ATOM 773 O O . LEU A 1 97 ? 6.105 -0.084 -12.309 1.00 86.62 97 LEU A O 1
ATOM 777 N N . GLY A 1 98 ? 6.861 0.956 -10.467 1.00 87.94 98 GLY A N 1
ATOM 778 C CA . GLY A 1 98 ? 7.617 -0.194 -9.976 1.00 87.94 98 GLY A CA 1
ATOM 779 C C . GLY A 1 98 ? 8.991 -0.285 -10.625 1.00 87.94 98 GLY A C 1
ATOM 780 O O . GLY A 1 98 ? 9.446 0.660 -11.267 1.00 87.94 98 GLY A O 1
ATOM 781 N N . GLY A 1 99 ? 9.659 -1.410 -10.398 1.00 89.00 99 GLY A N 1
ATOM 782 C CA . GLY A 1 99 ? 11.052 -1.613 -10.774 1.00 89.00 99 GLY A CA 1
ATOM 783 C C . GLY A 1 99 ? 12.014 -0.718 -9.990 1.00 89.00 99 GLY A C 1
ATOM 784 O O . GLY A 1 99 ? 11.634 0.022 -9.075 1.00 89.00 99 GLY A O 1
ATOM 785 N N . ARG A 1 100 ? 13.300 -0.829 -10.309 1.00 88.06 100 ARG A N 1
ATOM 786 C CA . ARG A 1 100 ? 14.353 0.033 -9.772 1.00 88.06 100 ARG A CA 1
ATOM 787 C C . ARG A 1 100 ? 14.314 1.388 -10.486 1.00 88.06 100 ARG A C 1
ATOM 789 O O . ARG A 1 100 ? 14.198 1.438 -11.706 1.00 88.06 100 ARG A O 1
ATOM 796 N N . SER A 1 101 ? 14.426 2.473 -9.715 1.00 82.62 101 SER A N 1
ATOM 797 C CA . SER A 1 101 ? 14.595 3.820 -10.273 1.00 82.62 101 SER A CA 1
ATOM 798 C C . SER A 1 101 ? 15.935 3.918 -10.992 1.00 82.62 101 SER A C 1
ATOM 800 O O . SER A 1 101 ? 16.940 3.439 -10.467 1.00 82.62 101 SER A O 1
ATOM 802 N N . GLN A 1 102 ? 15.941 4.570 -12.147 1.00 81.69 102 GLN A N 1
ATOM 803 C CA . GLN A 1 102 ? 17.149 4.877 -12.907 1.00 81.69 102 GLN A CA 1
ATOM 804 C C . GLN A 1 102 ? 17.366 6.390 -12.900 1.00 81.69 102 GLN A C 1
ATOM 806 O O . GLN A 1 102 ? 16.397 7.151 -12.882 1.00 81.69 102 GLN A O 1
ATOM 811 N N . GLU A 1 103 ? 18.625 6.817 -12.823 1.00 77.88 103 GLU A N 1
ATOM 812 C CA . GLU A 1 103 ? 18.988 8.240 -12.770 1.00 77.88 103 GLU A CA 1
ATOM 813 C C . GLU A 1 103 ? 18.917 8.894 -14.153 1.00 77.88 103 GLU A C 1
ATOM 815 O O . GLU A 1 103 ? 18.510 10.050 -14.272 1.00 77.88 103 GLU A O 1
ATOM 820 N N . ASP A 1 104 ? 19.256 8.138 -15.198 1.00 78.38 104 ASP A N 1
ATOM 821 C CA . ASP A 1 104 ? 19.186 8.598 -16.577 1.00 78.38 104 ASP A CA 1
ATOM 822 C C . ASP A 1 104 ? 17.795 8.329 -17.168 1.00 78.38 104 ASP A C 1
ATOM 824 O O . ASP A 1 104 ? 17.420 7.199 -17.473 1.00 78.38 104 ASP A O 1
ATOM 828 N N . LEU A 1 105 ? 17.009 9.397 -17.306 1.00 70.12 105 LEU A N 1
ATOM 829 C CA . LEU A 1 105 ? 15.687 9.350 -17.932 1.00 70.12 105 LEU A CA 1
ATOM 830 C C . LEU A 1 105 ? 15.746 9.462 -19.464 1.00 70.12 105 LEU A C 1
ATOM 832 O O . LEU A 1 105 ? 14.727 9.237 -20.114 1.00 70.12 105 LEU A O 1
ATOM 836 N N . PHE A 1 106 ? 16.889 9.854 -20.038 1.00 74.06 106 PHE A N 1
ATOM 837 C CA . PHE A 1 106 ? 17.074 9.983 -21.486 1.00 74.06 106 PHE A CA 1
ATOM 838 C C . PHE A 1 106 ? 17.574 8.683 -22.114 1.00 74.06 106 PHE A C 1
ATOM 840 O O . PHE A 1 106 ? 17.229 8.401 -23.259 1.00 74.06 106 PHE A O 1
ATOM 847 N N . ASN A 1 107 ? 18.336 7.891 -21.360 1.00 80.88 107 ASN A N 1
ATOM 848 C CA . ASN A 1 107 ? 18.807 6.564 -21.745 1.00 80.88 107 ASN A CA 1
ATOM 849 C C . ASN A 1 107 ? 18.295 5.499 -20.765 1.00 80.88 107 ASN A C 1
ATOM 851 O O . ASN A 1 107 ? 19.069 4.801 -20.111 1.00 80.88 107 ASN A O 1
ATOM 855 N N . PHE A 1 108 ? 16.972 5.434 -20.618 1.00 84.06 108 PHE A N 1
ATOM 856 C CA . PHE A 1 108 ? 16.326 4.469 -19.738 1.00 84.06 108 PHE A CA 1
ATOM 857 C C . PHE A 1 108 ? 16.536 3.044 -20.264 1.00 84.06 108 PHE A C 1
ATOM 859 O O . PHE A 1 108 ? 16.196 2.744 -21.407 1.00 84.06 108 PHE A O 1
ATOM 866 N N . ASP A 1 109 ? 17.070 2.166 -19.421 1.00 88.00 109 ASP A N 1
ATOM 867 C CA . ASP A 1 109 ? 17.323 0.771 -19.767 1.00 88.00 109 ASP A CA 1
ATOM 868 C C . ASP A 1 109 ? 16.112 -0.091 -19.382 1.00 88.00 109 ASP A C 1
ATOM 870 O O . ASP A 1 109 ? 15.902 -0.432 -18.209 1.00 88.00 109 ASP A O 1
ATOM 874 N N . ASP A 1 110 ? 15.284 -0.422 -20.374 1.00 85.56 110 ASP A N 1
ATOM 875 C CA . ASP A 1 110 ? 14.100 -1.255 -20.171 1.00 85.56 110 ASP A CA 1
ATOM 876 C C . ASP A 1 110 ? 14.468 -2.643 -19.626 1.00 85.56 110 ASP A C 1
ATOM 878 O O . ASP A 1 110 ? 13.777 -3.148 -18.742 1.00 85.56 110 ASP A O 1
ATOM 882 N N . GLU A 1 111 ? 15.565 -3.257 -20.076 1.00 87.62 111 GLU A N 1
ATOM 883 C CA . GLU A 1 111 ? 15.959 -4.605 -19.652 1.00 87.62 111 GLU A CA 1
ATOM 884 C C . GLU A 1 111 ? 16.353 -4.631 -18.173 1.00 87.62 111 GLU A C 1
ATOM 886 O O . GLU A 1 111 ? 15.841 -5.462 -17.414 1.00 87.62 111 GLU A O 1
ATOM 891 N N . LEU A 1 112 ? 17.162 -3.666 -17.723 1.00 88.19 112 LEU A N 1
ATOM 892 C CA . LEU A 1 112 ? 17.515 -3.510 -16.308 1.00 88.19 112 LEU A CA 1
ATOM 893 C C . LEU A 1 112 ? 16.284 -3.231 -15.440 1.00 88.19 112 LEU A C 1
ATOM 895 O O . LEU A 1 112 ? 16.169 -3.734 -14.312 1.00 88.19 112 LEU A O 1
ATOM 899 N N . TRP A 1 113 ? 15.333 -2.438 -15.942 1.00 90.62 113 TRP A N 1
ATOM 900 C CA . TRP A 1 113 ? 14.074 -2.211 -15.238 1.00 90.62 113 TRP A CA 1
ATOM 901 C C . TRP A 1 113 ? 13.259 -3.505 -15.118 1.00 90.62 113 TRP A C 1
ATOM 903 O O . TRP A 1 113 ? 12.798 -3.832 -14.019 1.00 90.62 113 TRP A O 1
ATOM 913 N N . ILE A 1 114 ? 13.134 -4.283 -16.196 1.00 87.38 114 ILE A N 1
ATOM 914 C CA . ILE A 1 114 ? 12.424 -5.571 -16.218 1.00 87.38 114 ILE A CA 1
ATOM 915 C C . ILE A 1 114 ? 13.074 -6.573 -15.271 1.00 87.38 114 ILE A C 1
ATOM 917 O O . ILE A 1 114 ? 12.379 -7.216 -14.478 1.00 87.38 114 ILE A O 1
ATOM 921 N N . GLU A 1 115 ? 14.398 -6.693 -15.315 1.00 88.00 115 GLU A N 1
ATOM 922 C CA . GLU A 1 115 ? 15.152 -7.606 -14.462 1.00 88.00 115 GLU A CA 1
ATOM 923 C C . GLU A 1 115 ? 14.898 -7.297 -12.982 1.00 88.00 115 GLU A C 1
ATOM 925 O O . GLU A 1 115 ? 14.645 -8.203 -12.177 1.00 88.00 115 GLU A O 1
ATOM 930 N N . SER A 1 116 ? 14.842 -6.006 -12.632 1.00 88.44 116 SER A N 1
ATOM 931 C CA . SER A 1 116 ? 14.565 -5.558 -11.267 1.00 88.44 116 SER A CA 1
ATOM 932 C C . SER A 1 116 ? 13.196 -6.006 -10.736 1.00 88.44 116 SER A C 1
ATOM 934 O O . SER A 1 116 ? 13.037 -6.186 -9.526 1.00 88.44 116 SER A O 1
ATOM 936 N N . LEU A 1 117 ? 12.220 -6.275 -11.615 1.00 86.06 117 LEU A N 1
ATOM 937 C CA . LEU A 1 117 ? 10.913 -6.825 -11.239 1.00 86.06 117 LEU A CA 1
ATOM 938 C C . LEU A 1 117 ? 10.983 -8.295 -10.806 1.00 86.06 117 LEU A C 1
ATOM 940 O O . LEU A 1 117 ? 9.976 -8.851 -10.368 1.00 86.06 117 LEU A O 1
ATOM 944 N N . SER A 1 118 ? 12.143 -8.944 -10.872 1.00 84.38 118 SER A N 1
ATOM 945 C CA . SER A 1 118 ? 12.367 -10.218 -10.180 1.00 84.38 118 SER A CA 1
ATOM 946 C C . SER A 1 118 ? 12.422 -10.053 -8.660 1.00 84.38 118 SER A C 1
ATOM 948 O O . SER A 1 118 ? 12.123 -10.993 -7.928 1.00 84.38 118 SER A O 1
ATOM 950 N N . ASN A 1 119 ? 12.729 -8.851 -8.164 1.00 84.56 119 ASN A N 1
ATOM 951 C CA . ASN A 1 119 ? 12.695 -8.538 -6.743 1.00 84.56 119 ASN A CA 1
ATOM 952 C C . ASN A 1 119 ? 11.342 -7.922 -6.359 1.00 84.56 119 ASN A C 1
ATOM 954 O O . ASN A 1 119 ? 11.037 -6.789 -6.728 1.00 84.56 119 ASN A O 1
ATOM 958 N N . TYR A 1 120 ? 10.551 -8.623 -5.540 1.00 80.06 120 TYR A N 1
ATOM 959 C CA . TYR A 1 120 ? 9.239 -8.134 -5.092 1.00 80.06 120 TYR A CA 1
ATOM 960 C C . TYR A 1 120 ? 9.309 -6.809 -4.310 1.00 80.06 120 TYR A C 1
ATOM 962 O O . TYR A 1 120 ? 8.318 -6.087 -4.230 1.00 80.06 120 TYR A O 1
ATOM 970 N N . LYS A 1 121 ? 10.474 -6.447 -3.751 1.00 83.94 121 LYS A N 1
ATOM 971 C CA . LYS A 1 121 ? 10.684 -5.143 -3.095 1.00 83.94 121 LYS A CA 1
ATOM 972 C C . LYS A 1 121 ? 10.629 -3.973 -4.082 1.00 83.94 121 LYS A C 1
ATOM 974 O O . LYS A 1 121 ? 10.387 -2.842 -3.671 1.00 83.94 121 LYS A O 1
ATOM 979 N N . CYS A 1 122 ? 10.843 -4.242 -5.367 1.00 86.19 122 CYS A N 1
ATOM 980 C CA . CYS A 1 122 ? 10.734 -3.266 -6.445 1.00 86.19 122 CYS A CA 1
ATOM 981 C C . CYS A 1 122 ? 9.297 -3.138 -6.972 1.00 86.19 122 CYS A C 1
ATOM 983 O O . CYS A 1 122 ? 9.028 -2.287 -7.816 1.00 86.19 122 CYS A O 1
ATOM 985 N N . TRP A 1 123 ? 8.352 -3.953 -6.499 1.00 84.94 123 TRP A N 1
ATOM 986 C CA . TRP A 1 123 ? 6.976 -3.891 -6.980 1.00 84.94 123 TRP A CA 1
ATOM 987 C C . TRP A 1 123 ? 6.212 -2.717 -6.384 1.00 84.94 123 TRP A C 1
ATOM 989 O O . TRP A 1 123 ? 6.419 -2.299 -5.241 1.00 84.94 123 TRP A O 1
ATOM 999 N N . LYS A 1 124 ? 5.279 -2.196 -7.175 1.00 83.62 124 LYS A N 1
ATOM 1000 C CA . LYS A 1 124 ? 4.301 -1.198 -6.749 1.00 83.62 124 LYS A CA 1
ATOM 1001 C C . LYS A 1 124 ? 2.898 -1.708 -7.032 1.00 83.62 124 LYS A C 1
ATOM 1003 O O . LYS A 1 124 ? 2.711 -2.663 -7.780 1.00 83.62 124 LYS A O 1
ATOM 1008 N N . CYS A 1 125 ? 1.913 -1.068 -6.412 1.00 78.44 125 CYS A N 1
ATOM 1009 C CA . CYS A 1 125 ? 0.524 -1.258 -6.796 1.00 78.44 125 CYS A CA 1
ATOM 1010 C C . CYS A 1 125 ? 0.315 -0.679 -8.193 1.00 78.44 125 CYS A C 1
ATOM 1012 O O . CYS A 1 125 ? 0.515 0.521 -8.385 1.00 78.44 125 CYS A O 1
ATOM 1014 N N . ILE A 1 126 ? -0.064 -1.534 -9.138 1.00 78.50 126 ILE A N 1
ATOM 1015 C CA . ILE A 1 126 ? -0.259 -1.152 -10.542 1.00 78.50 126 ILE A CA 1
ATOM 1016 C C . ILE A 1 126 ? -1.730 -1.167 -10.961 1.00 78.50 126 ILE A C 1
ATOM 1018 O O . ILE A 1 126 ? -2.068 -0.559 -11.967 1.00 78.50 126 ILE A O 1
ATOM 1022 N N . ASP A 1 127 ? -2.612 -1.783 -10.168 1.00 72.00 127 ASP A N 1
ATOM 1023 C CA . ASP A 1 127 ? -4.055 -1.748 -10.398 1.00 72.00 127 ASP A CA 1
ATOM 1024 C C . ASP A 1 127 ? -4.836 -1.740 -9.069 1.00 72.00 127 ASP A C 1
ATOM 1026 O O . ASP A 1 127 ? -4.496 -2.431 -8.104 1.00 72.00 127 ASP A O 1
ATOM 1030 N N . PHE A 1 128 ? -5.891 -0.925 -9.033 1.00 66.81 128 PHE A N 1
ATOM 1031 C CA . PHE A 1 128 ? -6.788 -0.711 -7.896 1.00 66.81 128 PHE A CA 1
ATOM 1032 C C . PHE A 1 128 ? -8.218 -1.212 -8.161 1.00 66.81 128 PHE A C 1
ATOM 1034 O O . PHE A 1 128 ? -9.077 -1.039 -7.291 1.00 66.81 128 PHE A O 1
ATOM 1041 N N . HIS A 1 129 ? -8.485 -1.825 -9.326 1.00 65.75 129 HIS A N 1
ATOM 1042 C CA . HIS A 1 129 ? -9.830 -2.236 -9.753 1.00 65.75 129 HIS A CA 1
ATOM 1043 C C . HIS A 1 129 ? -10.532 -3.172 -8.761 1.00 65.75 129 HIS A C 1
ATOM 1045 O O . HIS A 1 129 ? -11.758 -3.191 -8.677 1.00 65.75 129 HIS A O 1
ATOM 1051 N N . GLU A 1 130 ? -9.756 -3.917 -7.972 1.00 68.06 130 GLU A N 1
ATOM 1052 C CA . GLU A 1 130 ? -10.233 -4.596 -6.774 1.00 68.06 130 GLU A CA 1
ATOM 1053 C C . GLU A 1 130 ? -9.404 -4.141 -5.581 1.00 68.06 130 GLU A C 1
ATOM 1055 O O . GLU A 1 130 ? -8.353 -4.696 -5.259 1.00 68.06 130 GLU A O 1
ATOM 1060 N N . SER A 1 131 ? -9.865 -3.076 -4.940 1.00 73.75 131 SER A N 1
ATOM 1061 C CA . SER A 1 131 ? -9.283 -2.599 -3.700 1.00 73.75 131 SER A CA 1
ATOM 1062 C C . SER A 1 131 ? -10.322 -2.656 -2.591 1.00 73.75 131 SER A C 1
ATOM 1064 O O . SER A 1 131 ? -11.497 -2.341 -2.781 1.00 73.75 131 SER A O 1
ATOM 1066 N N . ILE A 1 132 ? -9.887 -3.118 -1.426 1.00 81.25 132 ILE A N 1
ATOM 1067 C CA . ILE A 1 132 ? -10.721 -3.177 -0.229 1.00 81.25 132 ILE A CA 1
ATOM 1068 C C . ILE A 1 132 ? -10.329 -2.042 0.701 1.00 81.25 132 ILE A C 1
ATOM 1070 O O . ILE A 1 132 ? -9.169 -1.629 0.762 1.00 81.25 132 ILE A O 1
ATOM 1074 N N . HIS A 1 133 ? -11.304 -1.502 1.424 1.00 84.44 133 HIS A N 1
ATOM 1075 C CA . HIS A 1 133 ? -11.016 -0.465 2.407 1.00 84.44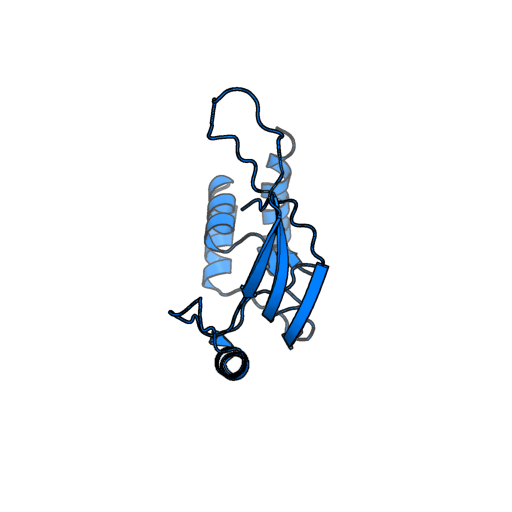 133 HIS A CA 1
ATOM 1076 C C . HIS A 1 133 ? -10.154 -1.064 3.526 1.00 84.44 133 HIS A C 1
ATOM 1078 O O . HIS A 1 133 ? -10.459 -2.159 3.988 1.00 84.44 133 HIS A O 1
ATOM 1084 N N . ILE A 1 134 ? -9.133 -0.356 4.026 1.00 87.25 134 ILE A N 1
ATOM 1085 C CA . ILE A 1 134 ? -8.199 -0.905 5.039 1.00 87.25 134 ILE A CA 1
ATOM 1086 C C . ILE A 1 134 ? -8.909 -1.487 6.278 1.00 87.25 134 ILE A C 1
ATOM 1088 O O . ILE A 1 134 ? -8.504 -2.507 6.819 1.00 87.25 134 ILE A O 1
ATOM 1092 N N . PHE A 1 135 ? -10.026 -0.889 6.701 1.00 88.06 135 PHE A N 1
ATOM 1093 C CA . PHE A 1 135 ? -10.835 -1.376 7.828 1.00 88.06 135 PHE A CA 1
ATOM 1094 C C . PHE A 1 135 ? -11.648 -2.647 7.537 1.00 88.06 135 PHE A C 1
ATOM 1096 O O . PHE A 1 135 ? -12.175 -3.244 8.468 1.00 88.06 135 PHE A O 1
ATOM 1103 N N . GLN A 1 136 ? -11.762 -3.081 6.277 1.00 85.56 136 GLN A N 1
ATOM 1104 C CA . GLN A 1 136 ? -12.355 -4.378 5.931 1.00 85.56 136 GLN A CA 1
ATOM 1105 C C . GLN A 1 136 ? -11.434 -5.553 6.279 1.00 85.56 136 GLN A C 1
ATOM 1107 O O . GLN A 1 136 ? -11.934 -6.669 6.365 1.00 85.56 136 GLN A O 1
ATOM 1112 N N . LEU A 1 137 ? -10.141 -5.292 6.522 1.00 86.38 137 LEU A N 1
ATOM 1113 C CA . LEU A 1 137 ? -9.168 -6.278 7.005 1.00 86.38 137 LEU A CA 1
ATOM 1114 C C . LEU A 1 137 ? -9.332 -6.608 8.495 1.00 86.38 137 LEU A C 1
ATOM 1116 O O . LEU A 1 137 ? -8.763 -7.581 8.974 1.00 86.38 137 LEU A O 1
ATOM 1120 N N . LEU A 1 138 ? -10.062 -5.777 9.243 1.00 88.50 138 LEU A N 1
ATOM 1121 C CA . LEU A 1 138 ? -10.265 -5.957 10.677 1.00 88.50 138 LEU A CA 1
ATOM 1122 C C . LEU A 1 138 ? -11.306 -7.043 10.962 1.00 88.50 138 LEU A C 1
ATOM 1124 O O . LEU A 1 138 ? -12.157 -7.348 10.120 1.00 88.50 138 LEU A O 1
ATOM 1128 N N . ASP A 1 139 ? -11.290 -7.551 12.195 1.00 88.50 139 ASP A N 1
ATOM 1129 C CA . ASP A 1 139 ? -12.345 -8.428 12.692 1.00 88.50 139 ASP A CA 1
ATOM 1130 C C . ASP A 1 139 ? -13.737 -7.778 12.595 1.00 88.50 139 ASP A C 1
ATOM 1132 O O . ASP A 1 139 ? -13.900 -6.563 12.422 1.00 88.50 139 ASP A O 1
ATOM 1136 N N . HIS A 1 140 ? -14.773 -8.609 12.713 1.00 87.25 140 HIS A N 1
ATOM 1137 C CA . HIS A 1 140 ? -16.157 -8.180 12.549 1.00 87.25 140 HIS A CA 1
ATOM 1138 C C . HIS A 1 140 ? -16.536 -6.984 13.444 1.00 87.25 140 HIS A C 1
ATOM 1140 O O . HIS A 1 140 ? -17.226 -6.068 12.980 1.00 87.25 140 HIS A O 1
ATOM 1146 N N . ASN A 1 141 ? -16.081 -6.971 14.699 1.00 88.31 141 ASN A N 1
ATOM 1147 C CA . ASN A 1 141 ? -16.473 -5.970 15.687 1.00 88.31 141 ASN A CA 1
ATOM 1148 C C . ASN A 1 141 ? -15.803 -4.627 15.395 1.00 88.31 141 ASN A C 1
ATOM 1150 O O . ASN A 1 141 ? -16.491 -3.610 15.270 1.00 88.31 141 ASN A O 1
ATOM 1154 N N . LEU A 1 142 ? -14.486 -4.627 15.189 1.00 87.94 142 LEU A N 1
ATOM 1155 C CA . LEU A 1 142 ? -13.732 -3.423 14.847 1.00 87.94 142 LEU A CA 1
ATOM 1156 C C . LEU A 1 142 ? -14.178 -2.852 13.500 1.00 87.94 142 LEU A C 1
ATOM 1158 O O . LEU A 1 142 ? -14.423 -1.650 13.393 1.00 87.94 142 LEU A O 1
ATOM 1162 N N . ARG A 1 143 ? -14.394 -3.703 12.490 1.00 87.31 143 ARG A N 1
ATOM 1163 C CA . ARG A 1 143 ? -14.895 -3.289 11.170 1.00 87.31 143 ARG A CA 1
ATOM 1164 C C . ARG A 1 143 ? -16.249 -2.585 11.257 1.00 87.31 143 ARG A C 1
ATOM 1166 O O . ARG A 1 143 ? -16.451 -1.552 10.603 1.00 87.31 143 ARG A O 1
ATOM 1173 N N . LYS A 1 144 ? -17.188 -3.133 12.037 1.00 87.62 144 LYS A N 1
ATOM 1174 C CA . LYS A 1 144 ? -18.518 -2.539 12.253 1.00 87.62 144 LYS A CA 1
ATOM 1175 C C . LYS A 1 144 ? -18.390 -1.162 12.904 1.00 87.62 144 LYS A C 1
ATOM 1177 O O . LYS A 1 144 ? -18.976 -0.192 12.418 1.00 87.62 144 LYS A O 1
ATOM 1182 N N . GLU A 1 145 ? -17.563 -1.062 13.935 1.00 85.62 145 GLU A N 1
ATOM 1183 C CA . GLU A 1 145 ? -17.421 0.149 14.733 1.00 85.62 145 GLU A CA 1
ATOM 1184 C C . GLU A 1 145 ? -16.696 1.274 13.976 1.00 85.62 145 GLU A C 1
ATOM 1186 O O . GLU A 1 145 ? -17.162 2.423 13.974 1.00 85.62 145 GLU A O 1
ATOM 1191 N N . SER A 1 146 ? -15.632 0.940 13.232 1.00 81.00 146 SER A N 1
ATOM 1192 C CA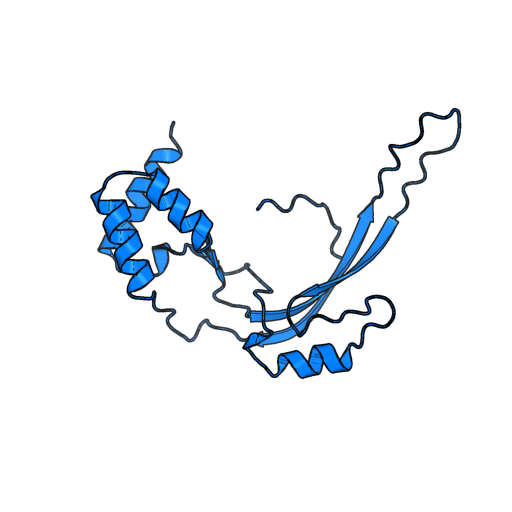 . SER A 1 146 ? -14.985 1.849 12.276 1.00 81.00 146 SER A CA 1
ATOM 1193 C C . SER A 1 146 ? -15.987 2.373 11.247 1.00 81.00 146 SER A C 1
ATOM 1195 O O . SER A 1 146 ? -16.054 3.577 10.997 1.00 81.00 146 SER A O 1
ATOM 1197 N N . SER A 1 147 ? -16.815 1.489 10.680 1.00 78.62 147 SER A N 1
ATOM 1198 C CA . SER A 1 147 ? -17.801 1.859 9.658 1.00 78.62 147 SER A CA 1
ATOM 1199 C C . SER A 1 147 ? -18.850 2.845 10.183 1.00 78.62 147 SER A C 1
ATOM 1201 O O . SER A 1 147 ? -19.192 3.799 9.481 1.00 78.62 147 SER A O 1
ATOM 1203 N N . ILE A 1 148 ? -19.339 2.657 11.414 1.00 81.88 148 ILE A N 1
ATOM 1204 C CA . ILE A 1 148 ? -20.292 3.575 12.065 1.00 81.88 148 ILE A CA 1
ATOM 1205 C C . ILE A 1 148 ? -19.674 4.969 12.232 1.00 81.88 148 ILE A C 1
ATOM 1207 O O . ILE A 1 148 ? -20.302 5.979 11.907 1.00 81.88 148 ILE A O 1
ATOM 1211 N N . ARG A 1 149 ? -18.426 5.035 12.709 1.00 78.00 149 ARG A N 1
ATOM 1212 C CA . ARG A 1 149 ? -17.730 6.304 12.981 1.00 78.00 149 ARG A CA 1
ATOM 1213 C C . ARG A 1 149 ? -17.420 7.094 11.715 1.00 78.00 149 ARG A C 1
ATOM 1215 O O . ARG A 1 149 ? -17.539 8.315 11.727 1.00 78.00 149 ARG A O 1
ATOM 1222 N N . ILE A 1 150 ? -17.090 6.407 10.623 1.00 73.94 150 ILE A N 1
ATOM 1223 C CA . ILE A 1 150 ? -16.799 7.035 9.326 1.00 73.94 150 ILE A CA 1
ATOM 1224 C C . ILE A 1 150 ? -18.082 7.513 8.639 1.00 73.94 150 ILE A C 1
ATOM 1226 O O . ILE A 1 150 ? -18.111 8.614 8.095 1.00 73.94 150 ILE A O 1
ATOM 1230 N N . ARG A 1 151 ? -19.165 6.721 8.666 1.00 66.00 151 ARG A N 1
ATOM 1231 C CA . ARG A 1 151 ? -20.427 7.082 7.991 1.00 66.00 151 ARG A CA 1
ATOM 1232 C C . ARG A 1 151 ? -21.137 8.273 8.631 1.00 66.00 151 ARG A C 1
ATOM 1234 O O . ARG A 1 151 ? -21.717 9.073 7.904 1.00 66.00 151 ARG A O 1
ATOM 1241 N N . ARG A 1 152 ? -21.020 8.462 9.950 1.00 58.38 152 ARG A N 1
ATOM 1242 C CA . ARG A 1 152 ? -21.539 9.653 10.653 1.00 58.38 152 ARG A CA 1
ATOM 1243 C C . ARG A 1 152 ? -20.911 10.986 10.200 1.00 58.38 152 ARG A C 1
ATOM 1245 O O . ARG A 1 152 ? -21.340 12.025 10.683 1.00 58.38 152 ARG A O 1
ATOM 1252 N N . ALA A 1 153 ? -19.906 10.973 9.320 1.00 50.78 153 ALA A N 1
ATOM 1253 C CA . ALA A 1 153 ? -19.266 12.167 8.766 1.00 50.78 153 ALA A CA 1
ATOM 1254 C C . ALA A 1 153 ? -19.783 12.585 7.373 1.00 50.78 153 ALA A C 1
ATOM 1256 O O . ALA A 1 153 ? -19.369 13.626 6.888 1.00 50.78 153 ALA A O 1
ATOM 1257 N N . ARG A 1 154 ? -20.649 11.798 6.710 1.00 45.81 154 ARG A N 1
ATOM 1258 C CA . ARG A 1 154 ? -21.218 12.167 5.392 1.00 45.81 154 ARG A CA 1
ATOM 1259 C C . ARG A 1 154 ? -22.555 12.917 5.468 1.00 45.81 154 ARG A C 1
ATOM 1261 O O . ARG A 1 154 ? -23.028 13.373 4.438 1.00 45.81 154 ARG A O 1
ATOM 1268 N N . ASN A 1 155 ? -23.144 13.029 6.661 1.00 36.94 155 ASN A N 1
ATOM 1269 C CA . ASN A 1 155 ? -24.454 13.651 6.894 1.00 36.94 155 ASN A CA 1
ATOM 1270 C C . ASN A 1 155 ? -24.350 14.961 7.708 1.00 36.94 155 ASN A C 1
ATOM 1272 O O . ASN A 1 155 ? -25.271 15.286 8.457 1.00 36.94 155 ASN A O 1
ATOM 1276 N N . CYS A 1 156 ? -23.225 15.673 7.614 1.00 37.25 156 CYS A N 1
ATOM 1277 C CA . CYS A 1 156 ? -23.049 17.028 8.141 1.00 37.25 156 CYS A CA 1
ATOM 1278 C C . CYS A 1 156 ? -22.461 17.912 7.047 1.00 37.25 156 CYS A C 1
ATOM 1280 O O . CYS A 1 156 ? -21.581 17.396 6.320 1.00 37.25 156 CYS A O 1
#

Sequence (156 aa):
MFLNAEAGLVNFGSLRLMNTKNKSLEPTNEFIEVVKKAIESQDREKLRKIIKRYGQFVPTKALGGMVYEGNSNIDNSIRKSTTVSKVAARRQFTRYLGGRSQEDLFNFDDELWIESLSNYKCWKCIDFHESIHIFQLLDHNLRKESSIRIRRARNC

Organism: Rhizophagus irregularis (strain DAOM 197198w) (NCBI:txid1432141)

pLDDT: mean 72.88, std 18.17, range [22.45, 94.94]

Radius of gyration: 21.33 Å; chains: 1; bounding box: 44×56×55 Å

Secondary structure (DSSP, 8-state):
-------EEEEEEEEEEE--TTS--PPPHHHHHHHHHHHHTT-HHHHHHHHHHH-SEEESS-EEEEEEEEEEEE-------SS-----EEEEEEEEESS---S-SSS--HHHHHHHTTSGGG-EE---SSEEEGGGGS-HHHHHHHHHHHHTTS--

Foldseek 3Di:
DDPPDPWPWDDKDFLDWDAQLPPLDADDPVLVVQLVVCLVVLPLVSVVVSCVVVNFWDARGGKFKMKTKTWHWDPPPPDPDDDDDPDGDIDIDIDMQFFDDDPDPPPDDPVNRSVRRVDSVRIDGPDRPPIDTPLVSDDPVSSVSNVVSVVVVVPD